Protein AF-A0A838X1H2-F1 (afdb_monomer)

Organism: NCBI:txid2594913

Foldseek 3Di:
DWDEEEDCEAEATAEEACEATETYYDAHEYEHFYFYHHCTYTYTYHDYNWYKYKYTYHQKYWYDHLPDATDIDDAFIKIATPSQQKMWTWHADPVGIDIDIGHPPPPPPPDD

Secondary structure (DSSP, 8-state):
-EEEEESSS--EEEEETT-EEEEEE-TTEEEEEEEESTT-EEEEEE-SSEEEEEEE-TT-EEEE-SSS--EEESSEEEEEETTTTEEEEEEEETTEEEEEEEE-S-------

pLDDT: mean 92.55, std 9.39, range [46.16, 98.56]

Solvent-accessible surface area (backbone atoms only — not comparable to full-atom values): 4877 Å² total; per-residue (Å²): 79,55,39,58,40,58,49,79,39,43,41,37,37,37,44,39,70,69,4,32,8,35,9,37,12,26,57,51,3,38,5,28,3,32,4,38,26,50,68,6,29,5,27,8,28,17,66,45,62,36,50,24,38,9,33,7,26,44,57,4,41,14,40,32,64,43,79,54,77,38,45,53,44,48,41,28,32,40,35,40,28,62,59,61,38,21,17,19,36,17,35,66,50,100,91,44,66,45,72,48,79,42,73,72,58,77,79,74,73,83,79,125

Sequence (112 aa):
NAAATAANAIALGVSVDGGRAVANATNFSGPAAIAVGPASHAEAWGVNPGLAIAVAGPNSTVRVSGTEPTQCSGEWGLAGDFQTLTGCVVYITPNGAVNVPLDSRPLLNSSR

Structure (mmCIF, N/CA/C/O backbone):
data_AF-A0A838X1H2-F1
#
_entry.id   AF-A0A838X1H2-F1
#
loop_
_atom_site.group_PDB
_atom_site.id
_atom_site.type_symbol
_atom_site.label_atom_id
_atom_site.label_alt_id
_atom_site.label_comp_id
_atom_site.label_asym_id
_atom_site.label_entity_id
_atom_site.label_seq_id
_atom_site.pdbx_PDB_ins_code
_atom_site.Cartn_x
_atom_site.Cartn_y
_atom_site.Cartn_z
_atom_site.occupancy
_atom_site.B_iso_or_equiv
_atom_site.auth_seq_id
_atom_site.auth_comp_id
_atom_site.auth_asym_id
_atom_site.auth_atom_id
_atom_site.pdbx_PDB_model_num
ATOM 1 N N . ASN A 1 1 ? -14.190 -3.220 -7.068 1.00 86.56 1 ASN A N 1
ATOM 2 C CA . ASN A 1 1 ? -13.558 -2.786 -8.337 1.00 86.56 1 ASN A CA 1
ATOM 3 C C . A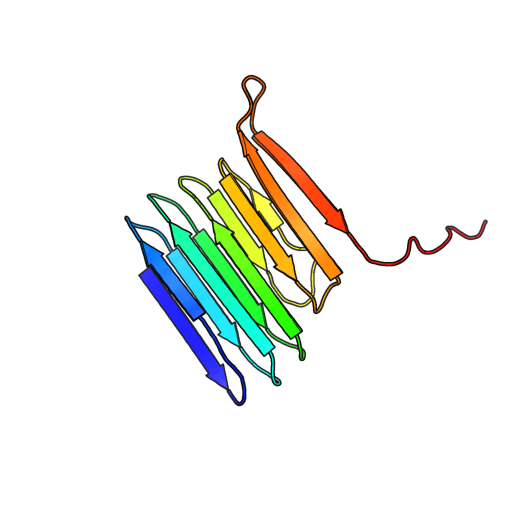SN A 1 1 ? -12.052 -2.971 -8.245 1.00 86.56 1 ASN A C 1
ATOM 5 O O . ASN A 1 1 ? -11.419 -2.226 -7.509 1.00 86.56 1 ASN A O 1
ATOM 9 N N . ALA A 1 2 ? -11.482 -3.952 -8.946 1.00 88.38 2 ALA A N 1
ATOM 10 C CA . ALA A 1 2 ? -10.034 -4.175 -8.993 1.00 88.38 2 ALA A CA 1
ATOM 11 C C . ALA A 1 2 ? -9.513 -4.024 -10.425 1.00 88.38 2 ALA A C 1
ATOM 13 O O . ALA A 1 2 ? -10.158 -4.496 -11.360 1.00 88.38 2 ALA A O 1
ATOM 14 N N . ALA A 1 3 ? -8.355 -3.387 -10.584 1.00 92.19 3 ALA A N 1
ATOM 15 C CA . ALA A 1 3 ? -7.645 -3.278 -11.852 1.00 92.19 3 ALA A CA 1
ATOM 16 C C . ALA A 1 3 ? -6.140 -3.481 -11.640 1.00 92.19 3 ALA A C 1
ATOM 18 O O . ALA A 1 3 ? -5.576 -2.968 -10.674 1.00 92.19 3 ALA A O 1
ATOM 19 N N . ALA A 1 4 ? -5.504 -4.210 -12.557 1.00 84.31 4 ALA A N 1
ATOM 20 C CA . ALA A 1 4 ? -4.064 -4.430 -12.591 1.00 84.31 4 ALA A CA 1
ATOM 21 C C . ALA A 1 4 ? -3.563 -4.287 -14.034 1.00 84.31 4 ALA A C 1
ATOM 23 O O . ALA A 1 4 ? -4.175 -4.823 -14.955 1.00 84.31 4 ALA A O 1
ATOM 24 N N . THR A 1 5 ? -2.475 -3.549 -14.240 1.00 90.19 5 THR A N 1
ATOM 25 C CA . THR A 1 5 ? -1.816 -3.386 -15.547 1.00 90.19 5 THR A CA 1
ATOM 26 C C . THR A 1 5 ? -0.321 -3.606 -15.379 1.00 90.19 5 THR A C 1
ATOM 28 O O . THR A 1 5 ? 0.252 -3.100 -14.419 1.00 90.19 5 THR A O 1
ATOM 31 N N . ALA A 1 6 ? 0.312 -4.355 -16.285 1.00 83.50 6 ALA A N 1
ATOM 32 C CA . ALA A 1 6 ? 1.743 -4.628 -16.220 1.00 83.50 6 ALA A CA 1
ATOM 33 C C . ALA A 1 6 ? 2.386 -4.689 -17.612 1.00 83.50 6 ALA A C 1
ATOM 35 O O . ALA A 1 6 ? 1.833 -5.294 -18.529 1.00 83.50 6 ALA A O 1
ATOM 36 N N . ALA A 1 7 ? 3.582 -4.111 -17.742 1.00 87.50 7 ALA A N 1
ATOM 37 C CA . ALA A 1 7 ? 4.446 -4.242 -18.914 1.00 87.50 7 ALA A CA 1
ATOM 38 C C . ALA A 1 7 ? 5.881 -4.564 -18.466 1.00 87.50 7 ALA A C 1
ATOM 40 O O . ALA A 1 7 ? 6.526 -3.734 -17.826 1.00 87.50 7 ALA A O 1
ATOM 41 N N . ASN A 1 8 ? 6.373 -5.771 -18.784 1.00 85.38 8 ASN A N 1
ATOM 42 C CA . ASN A 1 8 ? 7.652 -6.304 -18.277 1.00 85.38 8 ASN A CA 1
ATOM 43 C C . ASN A 1 8 ? 7.768 -6.211 -16.739 1.00 85.38 8 ASN A C 1
ATOM 45 O O . ASN A 1 8 ? 8.792 -5.793 -16.200 1.00 85.38 8 ASN A O 1
ATOM 49 N N . ALA A 1 9 ? 6.676 -6.531 -16.040 1.00 91.25 9 ALA A N 1
ATOM 50 C CA . ALA A 1 9 ? 6.484 -6.298 -14.610 1.00 91.25 9 ALA A CA 1
ATOM 51 C C . ALA A 1 9 ? 5.374 -7.221 -14.055 1.00 91.25 9 ALA A C 1
ATOM 53 O O . ALA A 1 9 ? 4.751 -7.959 -14.822 1.00 91.25 9 ALA A O 1
ATOM 54 N N . ILE A 1 10 ? 5.103 -7.172 -12.746 1.00 90.38 10 ILE A N 1
ATOM 55 C CA . ILE A 1 10 ? 3.993 -7.905 -12.104 1.00 90.38 10 ILE A CA 1
ATOM 56 C C . ILE A 1 10 ? 3.088 -6.900 -11.392 1.00 90.38 10 ILE A C 1
ATOM 58 O O . ILE A 1 10 ? 3.578 -6.055 -10.660 1.00 90.38 10 ILE A O 1
ATOM 62 N N . ALA A 1 11 ? 1.769 -7.004 -11.563 1.00 95.00 11 ALA A N 1
ATOM 63 C CA . ALA A 1 11 ? 0.803 -6.165 -10.855 1.00 95.00 11 ALA A CA 1
ATOM 64 C C . ALA A 1 11 ? -0.274 -7.021 -10.183 1.00 95.00 11 ALA A C 1
ATOM 66 O O . ALA A 1 11 ? -0.783 -7.962 -10.795 1.00 95.00 11 ALA A O 1
ATOM 67 N N . LEU A 1 12 ? -0.659 -6.663 -8.956 1.00 96.62 12 LEU A N 1
ATOM 68 C CA . LEU A 1 12 ? -1.759 -7.298 -8.227 1.00 96.62 12 LEU A CA 1
ATOM 69 C C . LEU A 1 12 ? -2.801 -6.260 -7.803 1.00 96.62 12 LEU A C 1
ATOM 71 O O . LEU A 1 12 ? -2.497 -5.347 -7.045 1.00 96.62 12 LEU A O 1
ATOM 75 N N . GLY A 1 13 ? -4.044 -6.434 -8.248 1.00 96.88 13 GLY A N 1
ATOM 76 C CA . GLY A 1 13 ? -5.192 -5.652 -7.792 1.00 96.88 13 GLY A CA 1
ATOM 77 C C . GLY A 1 13 ? -6.232 -6.563 -7.149 1.00 96.88 13 GLY A C 1
ATOM 78 O O . GLY A 1 13 ? -6.760 -7.448 -7.818 1.00 96.88 13 GLY A O 1
ATOM 79 N N . VAL A 1 14 ? -6.550 -6.340 -5.875 1.00 97.44 14 VAL A N 1
ATOM 80 C CA . VAL A 1 14 ? -7.549 -7.115 -5.125 1.00 97.44 14 VAL A CA 1
ATOM 81 C C . VAL A 1 14 ? -8.566 -6.174 -4.505 1.00 97.44 14 VAL A C 1
ATOM 83 O O . VAL A 1 14 ? -8.217 -5.232 -3.803 1.00 97.44 14 VAL A O 1
ATOM 86 N N . SER A 1 15 ? -9.843 -6.443 -4.746 1.00 96.62 15 SER A N 1
ATOM 87 C CA . SER A 1 15 ? -10.946 -5.679 -4.179 1.00 96.62 15 SER A CA 1
ATOM 88 C C . SER A 1 15 ? -11.978 -6.629 -3.600 1.00 96.62 15 SER A C 1
ATOM 90 O O . SER A 1 15 ? -12.422 -7.545 -4.289 1.00 96.62 15 SER A O 1
ATOM 92 N N . VAL A 1 16 ? -12.366 -6.374 -2.354 1.00 95.69 16 VAL A N 1
ATOM 93 C CA . VAL A 1 16 ? -13.363 -7.151 -1.612 1.00 95.69 16 VAL A CA 1
ATOM 94 C C . VAL A 1 16 ? -14.359 -6.187 -0.962 1.00 95.69 16 VAL A C 1
ATOM 96 O O . VAL A 1 16 ? -13.993 -5.063 -0.613 1.00 95.69 16 VAL A O 1
ATOM 99 N N . ASP A 1 17 ? -15.624 -6.597 -0.852 1.00 94.88 17 ASP A N 1
ATOM 100 C CA . ASP A 1 17 ? -16.686 -5.888 -0.117 1.00 94.88 17 ASP A CA 1
ATOM 101 C C . ASP A 1 17 ? -16.857 -4.400 -0.473 1.00 94.88 17 ASP A C 1
ATOM 103 O O . ASP A 1 17 ? -17.010 -3.538 0.389 1.00 94.88 17 ASP A O 1
ATOM 107 N N . GLY A 1 18 ? -16.839 -4.078 -1.770 1.00 91.38 18 GLY A N 1
ATOM 108 C CA . GLY A 1 18 ? -17.095 -2.716 -2.259 1.00 91.38 18 GLY A CA 1
ATOM 109 C C . GLY A 1 18 ? -15.864 -1.810 -2.358 1.00 91.38 18 GLY A C 1
ATOM 110 O O . GLY A 1 18 ? -16.007 -0.643 -2.721 1.00 91.38 18 GLY A O 1
ATOM 111 N N . GLY A 1 19 ? -14.661 -2.336 -2.113 1.00 96.38 19 GLY A N 1
ATOM 112 C CA . GLY A 1 19 ? -13.420 -1.575 -2.258 1.00 96.38 19 GLY A CA 1
ATOM 113 C C . GLY A 1 19 ? -13.045 -1.193 -3.696 1.00 96.38 19 GLY A C 1
ATOM 114 O O . GLY A 1 19 ? -13.588 -1.707 -4.686 1.00 96.38 19 GLY A O 1
ATOM 115 N N . ARG A 1 20 ? -12.052 -0.309 -3.829 1.00 98.44 20 ARG A N 1
ATOM 116 C CA . ARG A 1 20 ? -11.432 0.077 -5.103 1.00 98.44 20 ARG A CA 1
ATOM 117 C C . ARG A 1 20 ? -9.917 -0.106 -5.067 1.00 98.44 20 ARG A C 1
ATOM 119 O O . ARG A 1 20 ? -9.218 0.685 -4.442 1.00 98.44 20 ARG A O 1
ATOM 126 N N . ALA A 1 21 ? -9.411 -1.086 -5.807 1.00 98.25 21 ALA A N 1
ATOM 127 C CA . ALA A 1 21 ? -7.982 -1.350 -5.945 1.00 98.25 21 ALA A CA 1
ATOM 128 C C . ALA A 1 21 ? -7.484 -1.063 -7.364 1.00 98.25 21 ALA A C 1
ATOM 130 O O . ALA A 1 21 ? -8.091 -1.511 -8.339 1.00 98.25 21 ALA A O 1
ATOM 131 N N . VAL A 1 22 ? -6.372 -0.338 -7.474 1.00 98.19 22 VAL A N 1
ATOM 132 C CA . VAL A 1 22 ? -5.706 -0.027 -8.746 1.00 98.19 22 VAL A CA 1
ATOM 133 C C . VAL A 1 22 ? -4.212 -0.303 -8.614 1.00 98.19 22 VAL A C 1
ATOM 135 O O . VAL A 1 22 ? -3.551 0.315 -7.786 1.00 98.19 22 VAL A O 1
ATOM 138 N N . ALA A 1 23 ? -3.680 -1.204 -9.436 1.00 97.25 23 ALA A N 1
ATOM 139 C CA . ALA A 1 23 ? -2.249 -1.473 -9.531 1.00 97.25 23 ALA A CA 1
ATOM 140 C C . ALA A 1 23 ? -1.741 -1.245 -10.961 1.00 97.25 23 ALA A C 1
ATOM 142 O O . ALA A 1 23 ? -2.351 -1.721 -11.922 1.00 97.25 23 ALA A O 1
ATOM 143 N N . ASN A 1 24 ? -0.620 -0.542 -11.118 1.00 95.88 24 ASN A N 1
ATOM 144 C CA . ASN A 1 24 ? 0.000 -0.307 -12.424 1.00 95.88 24 ASN A CA 1
ATOM 145 C C . ASN A 1 24 ? 1.521 -0.463 -12.348 1.00 95.88 24 ASN A C 1
ATOM 147 O O . ASN A 1 24 ? 2.175 0.242 -11.583 1.00 95.88 24 ASN A O 1
ATOM 151 N N . ALA A 1 25 ? 2.065 -1.388 -13.135 1.00 92.31 25 ALA A N 1
ATOM 152 C CA . ALA A 1 25 ? 3.452 -1.813 -13.084 1.00 92.31 25 ALA A CA 1
ATOM 153 C C . ALA A 1 25 ? 4.185 -1.578 -14.410 1.00 92.31 25 ALA A C 1
ATOM 155 O O . ALA A 1 25 ? 3.772 -2.041 -15.477 1.00 92.31 25 ALA A O 1
ATOM 156 N N . THR A 1 26 ? 5.340 -0.929 -14.317 1.00 89.25 26 THR A N 1
ATOM 157 C CA . THR A 1 26 ? 6.307 -0.736 -15.407 1.00 89.25 26 THR A CA 1
ATOM 158 C C . THR A 1 26 ? 7.725 -1.042 -14.918 1.00 89.25 26 THR A C 1
ATOM 160 O O . THR A 1 26 ? 7.944 -1.155 -13.713 1.00 89.25 26 THR A O 1
ATOM 163 N N . ASN A 1 27 ? 8.699 -1.199 -15.820 1.00 87.88 27 ASN A N 1
ATOM 164 C CA . ASN A 1 27 ? 10.132 -1.250 -15.479 1.00 87.88 27 ASN A CA 1
ATOM 165 C C . ASN A 1 27 ? 10.513 -2.265 -14.375 1.00 87.88 27 ASN A C 1
ATOM 167 O O . ASN A 1 27 ? 11.201 -1.907 -13.422 1.00 87.88 27 ASN A O 1
ATOM 171 N N . PHE A 1 28 ? 10.079 -3.528 -14.485 1.00 86.88 28 PHE A N 1
ATOM 172 C CA . PHE A 1 28 ? 10.376 -4.589 -13.501 1.00 86.88 28 PHE A CA 1
ATOM 173 C C . PHE A 1 28 ? 9.880 -4.310 -12.072 1.00 86.88 28 PHE A C 1
ATOM 175 O O . PHE A 1 28 ? 10.418 -4.843 -11.100 1.00 86.88 28 PHE A O 1
ATOM 182 N N . SER A 1 29 ? 8.852 -3.478 -11.929 1.00 90.56 29 SER A N 1
ATOM 183 C CA . SER A 1 29 ? 8.203 -3.235 -10.642 1.00 90.56 29 SER A CA 1
ATOM 184 C C . SER A 1 29 ? 7.185 -4.322 -10.275 1.00 90.56 29 SER A C 1
ATOM 186 O O . SER A 1 29 ? 6.684 -5.065 -11.124 1.00 90.56 29 SER A O 1
ATOM 188 N N . GLY A 1 30 ? 6.883 -4.403 -8.981 1.00 95.25 30 GLY A N 1
ATOM 189 C CA . GLY A 1 30 ? 5.892 -5.306 -8.406 1.00 95.25 30 GLY A CA 1
ATOM 190 C C . GLY A 1 30 ? 4.889 -4.594 -7.495 1.00 95.25 30 GLY A C 1
ATOM 191 O O . GLY A 1 30 ? 4.969 -4.801 -6.289 1.00 95.25 30 GLY A O 1
ATOM 192 N N . PRO A 1 31 ? 3.984 -3.729 -7.986 1.00 96.69 31 PRO A N 1
ATOM 193 C CA . PRO A 1 31 ? 2.951 -3.110 -7.162 1.00 96.69 31 PRO A CA 1
ATOM 194 C C . PRO A 1 31 ? 1.786 -4.055 -6.831 1.00 96.69 31 PRO A C 1
ATOM 196 O O . PRO A 1 31 ? 1.256 -4.765 -7.692 1.00 96.69 31 PRO A O 1
ATOM 199 N N . ALA A 1 32 ? 1.317 -3.976 -5.588 1.00 97.94 32 ALA A N 1
ATOM 200 C CA . ALA A 1 32 ? 0.114 -4.634 -5.100 1.00 97.94 32 ALA A CA 1
ATOM 201 C C . ALA A 1 32 ? -0.838 -3.625 -4.442 1.00 97.94 32 ALA A C 1
ATOM 203 O O . ALA A 1 32 ? -0.466 -2.942 -3.490 1.00 97.94 32 ALA A O 1
ATOM 204 N N . ALA A 1 33 ? -2.080 -3.563 -4.919 1.00 98.38 33 ALA A N 1
ATOM 205 C CA . ALA A 1 33 ? -3.158 -2.771 -4.338 1.00 98.38 33 ALA A CA 1
ATOM 206 C C . ALA A 1 33 ? -4.271 -3.690 -3.826 1.00 98.38 33 ALA A C 1
ATOM 208 O O . ALA A 1 33 ? -4.834 -4.481 -4.586 1.00 98.38 33 ALA A O 1
ATOM 209 N N . ILE A 1 34 ? -4.605 -3.574 -2.543 1.00 98.50 34 ILE A N 1
ATOM 210 C CA . ILE A 1 34 ? -5.604 -4.397 -1.861 1.00 98.50 34 ILE A CA 1
ATOM 211 C C . ILE A 1 34 ? -6.592 -3.474 -1.144 1.00 98.50 34 ILE A C 1
ATOM 213 O O . ILE A 1 34 ? -6.221 -2.757 -0.222 1.00 98.50 34 ILE A O 1
ATOM 217 N N . ALA A 1 35 ? -7.855 -3.481 -1.561 1.00 98.44 35 ALA A N 1
ATOM 218 C CA . ALA A 1 35 ? -8.912 -2.662 -0.972 1.00 98.44 35 ALA A CA 1
ATOM 219 C C . ALA A 1 35 ? -10.017 -3.559 -0.402 1.00 98.44 35 ALA A C 1
ATOM 221 O O . ALA A 1 35 ? -10.675 -4.285 -1.155 1.00 98.44 35 ALA A O 1
ATOM 222 N N . VAL A 1 36 ? -10.206 -3.520 0.917 1.00 97.75 36 VAL A N 1
ATOM 223 C CA . VAL A 1 36 ? -11.159 -4.365 1.643 1.00 97.75 36 VAL A CA 1
ATOM 224 C C . VAL A 1 36 ? -12.204 -3.494 2.329 1.00 97.75 36 VAL A C 1
ATOM 226 O O . VAL A 1 36 ? -11.880 -2.684 3.194 1.00 97.75 36 VAL A O 1
ATOM 229 N N . GLY A 1 37 ? -13.469 -3.693 1.966 1.00 96.12 37 GLY A N 1
ATOM 230 C CA . GLY A 1 37 ? -14.608 -3.047 2.608 1.00 96.12 37 GLY A CA 1
ATOM 231 C C . GLY A 1 37 ? -15.091 -1.766 1.919 1.00 96.12 37 GLY A C 1
ATOM 232 O O . GLY A 1 37 ? -14.486 -1.288 0.949 1.00 96.12 37 GLY A O 1
ATOM 233 N N . PRO A 1 38 ? -16.207 -1.202 2.407 1.00 96.44 38 PRO A N 1
ATOM 234 C CA . PRO A 1 38 ? -16.875 -0.074 1.776 1.00 96.44 38 PRO A CA 1
ATOM 235 C C . PRO A 1 38 ? -16.014 1.188 1.839 1.00 96.44 38 PRO A C 1
ATOM 237 O O . PRO A 1 38 ? -15.313 1.433 2.819 1.00 96.44 38 PRO A O 1
ATOM 240 N N . ALA A 1 39 ? -16.070 1.986 0.770 1.00 96.12 39 ALA A N 1
ATOM 241 C CA . ALA A 1 39 ? -15.291 3.219 0.616 1.00 96.12 39 ALA A CA 1
ATOM 242 C C . ALA A 1 39 ? -13.762 3.050 0.778 1.00 96.12 39 ALA A C 1
ATOM 244 O O . ALA A 1 39 ? -13.048 4.044 0.885 1.00 96.12 39 ALA A O 1
ATOM 245 N N . SER A 1 40 ? -13.249 1.814 0.752 1.00 98.00 40 SER A N 1
ATOM 246 C CA . SER A 1 40 ? -11.812 1.547 0.748 1.00 98.00 40 SER A CA 1
ATOM 247 C C . SER A 1 40 ? -11.219 1.831 -0.630 1.00 98.00 40 SER A C 1
ATOM 249 O O . SER A 1 40 ? -11.781 1.450 -1.664 1.00 98.00 40 SER A O 1
ATOM 251 N N . HIS A 1 41 ? -10.062 2.489 -0.666 1.00 98.50 41 HIS A N 1
ATOM 252 C CA . HIS A 1 41 ? -9.344 2.768 -1.900 1.00 98.50 41 HIS A CA 1
ATOM 253 C C . HIS A 1 41 ? -7.841 2.523 -1.746 1.00 98.50 41 HIS A C 1
ATOM 255 O O . HI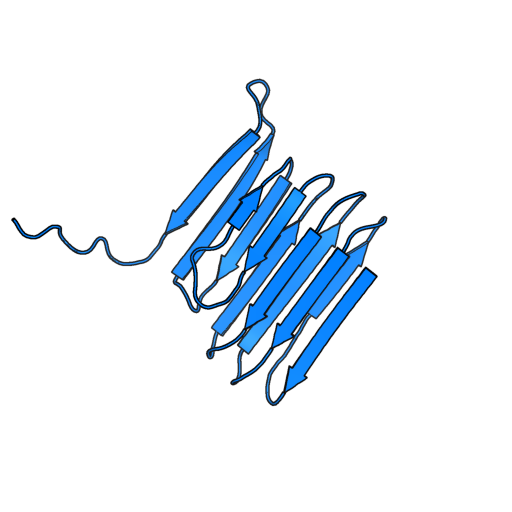S A 1 41 ? -7.153 3.246 -1.034 1.00 98.50 41 HIS A O 1
ATOM 261 N N . ALA A 1 42 ? -7.324 1.523 -2.457 1.00 98.44 42 ALA A N 1
ATOM 262 C CA . ALA A 1 42 ? -5.896 1.248 -2.554 1.00 98.44 42 ALA A CA 1
ATOM 263 C C . ALA A 1 42 ? -5.390 1.530 -3.969 1.00 98.44 42 ALA A C 1
ATOM 265 O O . ALA A 1 42 ? -6.014 1.139 -4.962 1.00 98.44 42 ALA A O 1
ATOM 266 N N . GLU A 1 43 ? -4.244 2.186 -4.062 1.00 98.19 43 GLU A N 1
ATOM 267 C CA . GLU A 1 43 ? -3.597 2.517 -5.322 1.00 98.19 43 GLU A CA 1
ATOM 268 C C . GLU A 1 43 ? -2.087 2.298 -5.209 1.00 98.19 43 GLU A C 1
ATOM 270 O O . GLU A 1 43 ? -1.450 2.836 -4.304 1.00 98.19 43 GLU A O 1
ATOM 275 N N . ALA A 1 44 ? -1.519 1.500 -6.115 1.00 97.56 44 ALA A N 1
ATOM 276 C CA . ALA A 1 44 ? -0.098 1.177 -6.127 1.00 97.56 44 ALA A CA 1
ATOM 277 C C . ALA A 1 44 ? 0.490 1.282 -7.538 1.00 97.56 44 ALA A C 1
ATOM 279 O O . ALA A 1 44 ? 0.084 0.566 -8.456 1.00 97.56 44 ALA A O 1
ATOM 280 N N . TRP A 1 45 ? 1.482 2.152 -7.691 1.00 95.75 45 TRP A N 1
ATOM 281 C CA . TRP A 1 45 ? 2.210 2.373 -8.932 1.00 95.75 45 TRP A CA 1
ATOM 282 C C . TRP A 1 45 ? 3.667 1.954 -8.774 1.00 95.75 45 TRP A C 1
ATOM 284 O O . TRP A 1 45 ? 4.338 2.280 -7.793 1.00 95.75 45 TRP A O 1
ATOM 294 N N . GLY A 1 46 ? 4.146 1.211 -9.762 1.00 90.62 46 GLY A N 1
ATOM 295 C CA . GLY A 1 46 ? 5.530 0.798 -9.887 1.00 90.62 46 GLY A CA 1
ATOM 296 C C . GLY A 1 46 ? 6.148 1.416 -11.134 1.00 90.62 46 GLY A C 1
ATOM 297 O O . GLY A 1 46 ? 5.745 1.094 -12.256 1.00 90.62 46 GLY A O 1
ATOM 298 N N . VAL A 1 47 ? 7.115 2.312 -10.939 1.00 89.81 47 VAL A N 1
ATOM 299 C CA . VAL A 1 47 ? 7.803 3.039 -12.022 1.00 89.81 47 VAL A CA 1
ATOM 300 C C . VAL A 1 47 ? 9.290 2.699 -12.119 1.00 89.81 47 VAL A C 1
ATOM 302 O O . VAL A 1 47 ? 9.894 2.899 -13.169 1.00 89.81 47 VAL A O 1
ATOM 305 N N . ASN A 1 48 ? 9.862 2.136 -11.055 1.00 87.62 48 ASN A N 1
ATOM 306 C CA . ASN A 1 48 ? 11.231 1.646 -10.958 1.00 87.62 48 ASN A CA 1
ATOM 307 C C . ASN A 1 48 ? 11.239 0.193 -10.450 1.00 87.62 48 ASN A C 1
ATOM 309 O O . ASN A 1 48 ? 10.272 -0.235 -9.812 1.00 87.62 48 ASN A O 1
ATOM 313 N N . PRO A 1 49 ? 12.333 -0.561 -10.663 1.00 86.69 49 PRO A N 1
ATOM 314 C CA . PRO A 1 49 ? 12.479 -1.889 -10.080 1.00 86.69 49 PRO A CA 1
ATOM 315 C C . PRO A 1 49 ? 12.300 -1.847 -8.559 1.00 86.69 49 PRO A C 1
ATOM 317 O O . PRO A 1 49 ? 12.965 -1.077 -7.867 1.00 86.69 49 PRO A O 1
ATOM 320 N N . GLY A 1 50 ? 11.398 -2.675 -8.037 1.00 88.19 50 GLY A N 1
ATOM 321 C CA . GLY A 1 50 ? 11.072 -2.687 -6.614 1.00 88.19 50 GLY A CA 1
ATOM 322 C C . GLY A 1 50 ? 9.659 -3.178 -6.322 1.00 88.19 50 GLY A C 1
ATOM 323 O O . GLY A 1 50 ? 8.841 -3.368 -7.223 1.00 88.19 50 GLY A O 1
ATOM 324 N N . LEU A 1 51 ? 9.386 -3.393 -5.037 1.00 93.56 51 LEU A N 1
ATOM 325 C CA . LEU A 1 51 ? 8.082 -3.789 -4.512 1.00 93.56 51 LEU A CA 1
ATOM 326 C C . LEU A 1 51 ? 7.347 -2.556 -3.975 1.00 93.56 51 LEU A C 1
ATOM 328 O O . LEU A 1 51 ? 7.923 -1.760 -3.234 1.00 93.56 51 LEU A O 1
ATOM 332 N N . ALA A 1 52 ? 6.068 -2.439 -4.314 1.00 96.12 52 ALA A N 1
ATOM 333 C CA . ALA A 1 52 ? 5.160 -1.453 -3.743 1.00 96.12 52 ALA A CA 1
ATOM 334 C C . ALA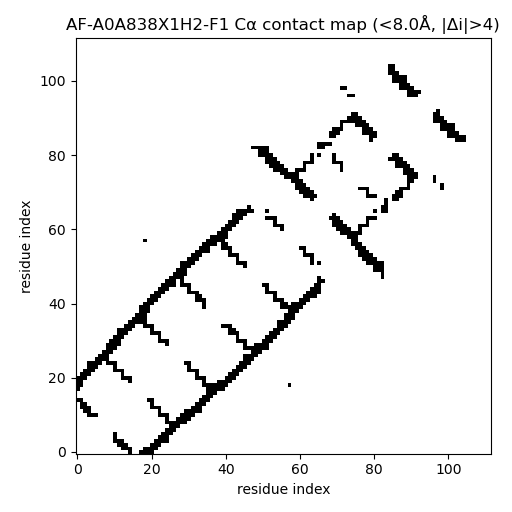 A 1 52 ? 3.909 -2.167 -3.228 1.00 96.12 52 ALA A C 1
ATOM 336 O O . ALA A 1 52 ? 3.374 -3.048 -3.899 1.00 96.12 52 ALA A O 1
ATOM 337 N N . ILE A 1 53 ? 3.422 -1.794 -2.050 1.00 97.69 53 ILE A N 1
ATOM 338 C CA . ILE A 1 53 ? 2.200 -2.354 -1.476 1.00 97.69 53 ILE A CA 1
ATOM 339 C C . ILE A 1 53 ? 1.319 -1.245 -0.911 1.00 97.69 53 ILE A C 1
ATOM 341 O O . ILE A 1 53 ? 1.793 -0.372 -0.191 1.00 97.69 53 ILE A O 1
ATOM 345 N N . ALA A 1 54 ? 0.031 -1.303 -1.235 1.00 98.25 54 ALA A N 1
ATOM 346 C CA . ALA A 1 54 ? -1.017 -0.454 -0.696 1.00 98.25 54 ALA A CA 1
ATOM 347 C C . ALA A 1 54 ? -2.173 -1.339 -0.221 1.00 98.25 54 ALA A C 1
ATOM 349 O O . ALA A 1 54 ? -2.774 -2.056 -1.023 1.00 98.25 54 ALA A O 1
ATOM 350 N N . VAL A 1 55 ? -2.503 -1.280 1.068 1.00 98.50 55 VAL A N 1
ATOM 351 C CA . VAL A 1 55 ? -3.653 -1.984 1.644 1.00 98.50 55 VAL A CA 1
ATOM 352 C C . VAL A 1 55 ? -4.554 -0.982 2.348 1.00 98.50 55 VAL A C 1
ATOM 354 O O . VAL A 1 55 ? -4.117 -0.319 3.283 1.00 98.50 55 VAL A O 1
ATOM 357 N N . ALA A 1 56 ? -5.808 -0.885 1.915 1.00 98.56 56 ALA A N 1
ATOM 358 C CA . ALA A 1 56 ? -6.808 0.010 2.487 1.00 98.56 56 ALA A CA 1
ATOM 359 C C . ALA A 1 56 ? -7.994 -0.784 3.043 1.00 98.56 56 ALA A C 1
ATOM 361 O O . ALA A 1 56 ? -8.543 -1.650 2.359 1.00 98.56 56 ALA A O 1
ATOM 362 N N . GLY A 1 57 ? -8.389 -0.465 4.273 1.00 97.69 57 GLY A N 1
ATOM 363 C CA . GLY A 1 57 ? -9.612 -0.957 4.902 1.00 97.69 57 GLY A CA 1
ATOM 364 C C . GLY A 1 57 ? -10.800 -0.029 4.669 1.00 97.69 57 GLY A C 1
ATOM 365 O O . GLY A 1 57 ? -10.690 0.939 3.905 1.00 97.69 57 GLY A O 1
ATOM 366 N N . PRO A 1 58 ? -11.935 -0.300 5.335 1.00 96.88 58 PRO A N 1
ATOM 367 C CA . PRO A 1 58 ? -13.126 0.535 5.244 1.00 96.88 58 PRO A CA 1
ATOM 368 C C . PRO A 1 58 ? -12.814 2.011 5.509 1.00 96.88 58 PRO A C 1
ATOM 370 O O . PRO A 1 58 ? -12.009 2.332 6.381 1.00 96.88 58 PRO A O 1
ATOM 373 N N . ASN A 1 59 ? -13.437 2.906 4.736 1.00 96.81 59 ASN A N 1
ATOM 374 C CA . ASN A 1 59 ? -13.272 4.364 4.854 1.00 96.81 59 ASN A CA 1
ATOM 375 C C . ASN A 1 59 ? -11.814 4.867 4.769 1.00 96.81 59 ASN A C 1
ATOM 377 O O . ASN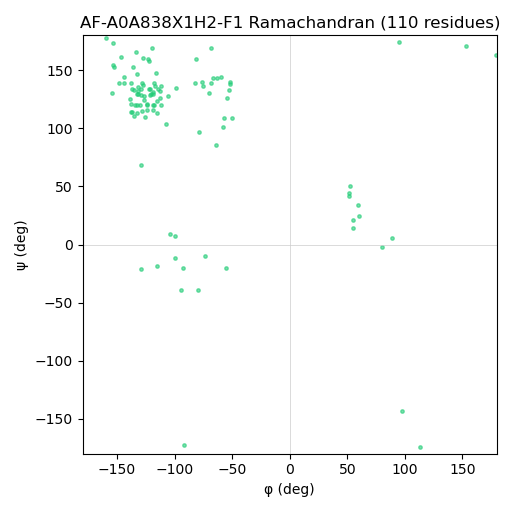 A 1 59 ? -11.512 5.977 5.211 1.00 96.81 59 ASN A O 1
ATOM 381 N N . SER A 1 60 ? -10.905 4.075 4.194 1.00 98.00 60 SER A N 1
ATOM 382 C CA . SER A 1 60 ? -9.490 4.416 4.081 1.00 98.00 60 SER A CA 1
ATOM 383 C C . SER A 1 60 ? -9.019 4.566 2.649 1.00 98.00 60 SER A C 1
ATOM 385 O O . SER A 1 60 ? -9.471 3.876 1.738 1.00 98.00 60 SER A O 1
ATOM 387 N N . THR A 1 61 ? -8.053 5.463 2.463 1.00 98.19 61 THR A N 1
ATOM 388 C CA . THR A 1 61 ? -7.332 5.628 1.202 1.00 98.19 61 THR A CA 1
ATOM 389 C C . THR A 1 61 ? -5.843 5.426 1.431 1.00 98.19 61 THR A C 1
ATOM 391 O O . THR A 1 61 ? -5.254 6.053 2.310 1.00 98.19 61 THR A O 1
ATOM 394 N N . VAL A 1 62 ? -5.235 4.559 0.624 1.00 98.31 62 VAL A N 1
ATOM 395 C CA . VAL A 1 62 ? -3.797 4.297 0.638 1.00 98.31 62 VAL A CA 1
ATOM 396 C C . VAL A 1 62 ? -3.241 4.413 -0.772 1.00 98.31 62 VAL A C 1
ATOM 398 O O . VAL A 1 62 ? -3.766 3.798 -1.703 1.00 98.31 62 VAL A O 1
ATOM 401 N N . ARG A 1 63 ? -2.181 5.211 -0.932 1.00 98.00 63 ARG A N 1
ATOM 402 C CA . ARG A 1 63 ? -1.570 5.517 -2.229 1.00 98.00 63 ARG A CA 1
ATOM 403 C C . ARG A 1 63 ? -0.058 5.355 -2.200 1.00 98.00 63 ARG A C 1
ATOM 405 O O . ARG A 1 63 ? 0.620 5.914 -1.339 1.00 98.00 63 ARG A O 1
ATOM 412 N N . VAL A 1 64 ? 0.448 4.651 -3.206 1.00 97.31 64 VAL A N 1
ATOM 413 C CA . VAL A 1 64 ? 1.867 4.532 -3.540 1.00 97.31 64 VAL A CA 1
ATOM 414 C C . VAL A 1 64 ? 2.054 4.966 -4.991 1.00 97.31 64 VAL A C 1
ATOM 416 O O . VAL A 1 64 ? 1.518 4.322 -5.890 1.00 97.31 64 VAL A O 1
ATOM 419 N N . SER A 1 65 ? 2.791 6.054 -5.226 1.00 94.38 65 SER A N 1
ATOM 420 C CA . SER A 1 65 ? 3.078 6.572 -6.576 1.00 94.38 65 SER A CA 1
ATOM 421 C C . SER A 1 65 ? 4.393 6.046 -7.166 1.00 94.38 65 SER A C 1
ATOM 423 O O . SER A 1 65 ? 4.578 6.100 -8.379 1.00 94.38 65 SER A O 1
ATOM 425 N N . GLY A 1 66 ? 5.310 5.556 -6.322 1.00 91.69 66 GLY A N 1
ATOM 426 C CA . GLY A 1 66 ? 6.665 5.155 -6.716 1.00 91.69 66 GLY A CA 1
ATOM 427 C C . GLY A 1 66 ? 7.656 6.320 -6.864 1.00 91.69 66 GLY A C 1
ATOM 428 O O . GLY A 1 66 ? 8.831 6.089 -7.142 1.00 91.69 66 GLY A O 1
ATOM 429 N N . THR A 1 67 ? 7.205 7.567 -6.679 1.00 92.81 67 THR A N 1
ATOM 430 C CA . THR A 1 67 ? 8.031 8.790 -6.794 1.00 92.81 67 THR A CA 1
ATOM 431 C C . THR A 1 67 ? 7.918 9.726 -5.596 1.00 92.81 67 THR A C 1
ATOM 433 O O . THR A 1 67 ? 8.799 10.554 -5.379 1.00 92.81 67 THR A O 1
ATOM 436 N N . GLU A 1 68 ? 6.842 9.618 -4.821 1.00 93.19 68 GLU A N 1
ATOM 437 C CA . GLU A 1 68 ? 6.557 10.460 -3.660 1.00 93.19 68 GLU A CA 1
ATOM 438 C C . GLU A 1 68 ? 6.377 9.596 -2.408 1.00 93.19 68 GLU A C 1
ATOM 440 O O . GLU A 1 68 ? 6.063 8.407 -2.535 1.00 93.19 68 GLU A O 1
ATOM 445 N N . PRO A 1 69 ? 6.530 10.175 -1.200 1.00 93.81 69 PRO A N 1
ATOM 446 C CA . PRO A 1 69 ? 6.229 9.467 0.033 1.00 93.81 69 PRO A CA 1
ATOM 447 C C . PRO A 1 69 ? 4.827 8.852 0.019 1.00 93.81 69 PRO A C 1
ATOM 449 O O . PRO A 1 69 ? 3.861 9.489 -0.411 1.00 93.81 69 PRO A O 1
ATOM 452 N N . THR A 1 70 ? 4.713 7.623 0.516 1.00 96.56 70 THR A N 1
ATOM 453 C CA . THR A 1 70 ? 3.429 6.916 0.589 1.00 96.56 70 THR A CA 1
ATOM 454 C C . THR A 1 70 ? 2.409 7.678 1.432 1.00 96.56 70 THR A C 1
ATOM 456 O O . THR A 1 70 ? 2.755 8.260 2.463 1.00 96.56 70 THR A O 1
ATOM 459 N N . GLN A 1 71 ? 1.139 7.621 1.036 1.00 96.88 71 GLN A N 1
ATOM 460 C CA . GLN A 1 71 ? 0.061 8.354 1.697 1.00 96.88 71 GLN A CA 1
ATOM 461 C C . GLN A 1 71 ? -0.984 7.386 2.247 1.00 96.88 71 GLN A C 1
ATOM 463 O O . GLN A 1 71 ? -1.490 6.536 1.516 1.00 96.88 71 GLN A O 1
ATOM 468 N N . CYS A 1 72 ? -1.332 7.551 3.523 1.00 97.62 72 CYS A N 1
ATOM 469 C CA . CYS A 1 72 ? -2.367 6.785 4.209 1.00 97.62 72 CYS A CA 1
ATOM 470 C C . CYS A 1 72 ? -3.334 7.750 4.899 1.00 97.62 72 CYS A C 1
ATOM 472 O O . CYS A 1 72 ? -2.907 8.677 5.588 1.00 97.62 72 CYS A O 1
ATOM 474 N N . SER A 1 73 ? -4.634 7.525 4.744 1.00 97.06 73 SER A N 1
ATOM 475 C CA . SER A 1 73 ? -5.680 8.276 5.440 1.00 97.06 73 SER A CA 1
ATOM 476 C C . SER A 1 73 ? -6.894 7.396 5.752 1.00 97.06 73 SER A C 1
ATOM 478 O O . SER A 1 73 ? -7.082 6.328 5.161 1.00 97.06 73 SER A O 1
ATOM 480 N N . GLY A 1 74 ? -7.720 7.843 6.700 1.00 95.62 74 GLY A N 1
ATOM 481 C CA . GLY A 1 74 ? -8.938 7.152 7.127 1.00 95.62 74 GLY A CA 1
ATOM 482 C C . GLY A 1 74 ? -8.754 6.307 8.386 1.00 95.62 74 GLY A C 1
ATOM 483 O O . GLY A 1 74 ? -8.052 6.714 9.309 1.00 95.62 74 GLY A O 1
ATOM 484 N N . GLU A 1 75 ? -9.426 5.159 8.431 1.00 95.75 75 GLU A N 1
ATOM 485 C CA . GLU A 1 75 ? -9.551 4.328 9.628 1.00 95.75 75 GLU A CA 1
ATOM 486 C C . GLU A 1 75 ? -8.514 3.212 9.749 1.00 95.75 75 GLU A C 1
ATOM 488 O O . GLU A 1 75 ? -8.053 2.942 10.854 1.00 95.75 75 GLU A O 1
ATOM 493 N N . TRP A 1 76 ? -8.159 2.542 8.652 1.00 96.50 76 TRP A N 1
ATOM 494 C CA . TRP A 1 76 ? -7.171 1.469 8.657 1.00 96.50 76 TRP A CA 1
ATOM 495 C C . TRP A 1 76 ? -6.499 1.310 7.295 1.00 96.50 76 TRP A C 1
ATOM 497 O O . TRP A 1 76 ? -7.154 1.170 6.261 1.00 96.50 76 TRP A O 1
ATOM 507 N N . GLY A 1 77 ? -5.174 1.253 7.291 1.00 97.69 77 GLY A N 1
ATOM 508 C CA . GLY A 1 77 ? -4.420 0.948 6.088 1.00 97.69 77 GLY A CA 1
ATOM 509 C C . GLY A 1 77 ? -2.920 0.952 6.317 1.00 97.69 77 GLY A C 1
ATOM 510 O O . GLY A 1 77 ? -2.425 1.480 7.312 1.00 97.69 77 GLY A O 1
ATOM 511 N N . 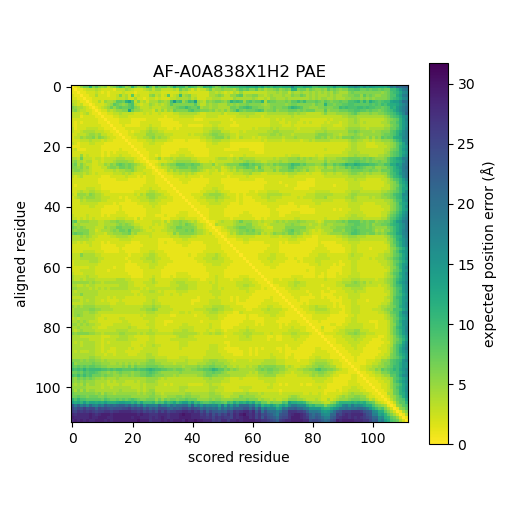LEU A 1 78 ? -2.198 0.356 5.377 1.00 98.19 78 LEU A N 1
ATOM 512 C CA . LEU A 1 78 ? -0.742 0.332 5.376 1.00 98.19 78 LEU A CA 1
ATOM 513 C C . LEU A 1 78 ? -0.204 0.434 3.954 1.00 98.19 78 LEU A C 1
ATOM 515 O O . LEU A 1 78 ? -0.767 -0.141 3.019 1.00 98.19 78 LEU A O 1
ATOM 519 N N . ALA A 1 79 ? 0.916 1.127 3.810 1.00 98.12 79 ALA A N 1
ATOM 520 C CA . ALA A 1 79 ? 1.692 1.142 2.585 1.00 98.12 79 ALA A CA 1
ATOM 521 C C . ALA A 1 79 ? 3.183 1.007 2.855 1.00 98.12 79 ALA A C 1
ATOM 523 O O . ALA A 1 79 ? 3.692 1.409 3.902 1.00 98.12 79 ALA A O 1
ATOM 524 N N . GLY A 1 80 ? 3.869 0.465 1.857 1.00 97.00 80 GLY A N 1
ATOM 525 C CA . GLY A 1 80 ? 5.318 0.435 1.782 1.00 97.00 80 GLY A CA 1
ATOM 526 C C . GLY A 1 80 ? 5.761 0.504 0.330 1.00 97.00 80 GLY A C 1
ATOM 527 O O . GLY A 1 80 ? 5.161 -0.127 -0.541 1.00 97.00 80 GLY A O 1
ATOM 528 N N . ASP A 1 81 ? 6.811 1.269 0.078 1.00 96.19 81 ASP A N 1
ATOM 529 C CA . ASP A 1 81 ? 7.386 1.446 -1.243 1.00 96.19 81 ASP A CA 1
ATOM 530 C C . ASP A 1 81 ? 8.908 1.353 -1.181 1.00 96.19 81 ASP A C 1
ATOM 532 O O . ASP A 1 81 ? 9.594 2.236 -0.664 1.00 96.19 81 ASP A O 1
ATOM 536 N N . PHE A 1 82 ? 9.445 0.276 -1.748 1.00 93.50 82 PHE A 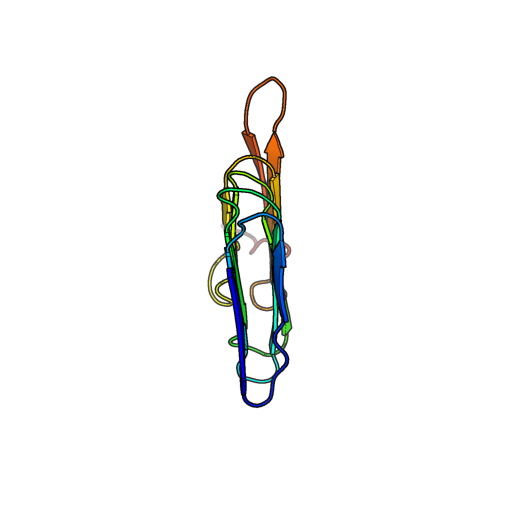N 1
ATOM 537 C CA . PHE A 1 82 ? 10.886 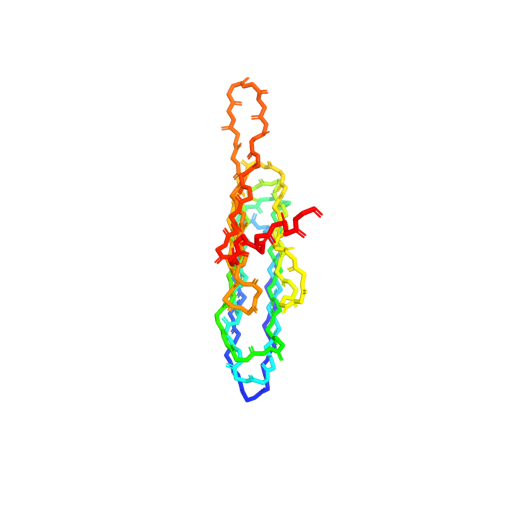0.059 -1.824 1.00 93.50 82 PHE A CA 1
ATOM 538 C C . PHE A 1 82 ? 11.571 0.955 -2.865 1.00 93.50 82 PHE A C 1
ATOM 540 O O . PHE A 1 82 ? 12.797 1.020 -2.879 1.00 93.50 82 PHE A O 1
ATOM 547 N N . GLN A 1 83 ? 10.814 1.660 -3.713 1.00 90.81 83 GLN A N 1
ATOM 548 C CA . GLN A 1 83 ? 11.371 2.615 -4.677 1.00 90.81 83 GLN A CA 1
ATOM 549 C C . GLN A 1 83 ? 11.700 3.955 -4.008 1.00 90.81 83 GLN A C 1
ATOM 551 O O . GLN A 1 83 ? 12.729 4.558 -4.302 1.00 90.81 83 GLN A O 1
ATOM 556 N N . THR A 1 84 ? 10.846 4.410 -3.087 1.00 93.06 84 THR A N 1
ATOM 557 C CA . THR A 1 84 ? 11.041 5.663 -2.336 1.00 93.06 84 THR A CA 1
ATOM 558 C C . THR A 1 84 ? 11.611 5.454 -0.938 1.00 93.06 84 THR A C 1
ATOM 560 O O . THR A 1 84 ? 12.040 6.424 -0.315 1.00 93.06 84 THR A O 1
ATOM 563 N N . LEU A 1 85 ? 11.643 4.208 -0.451 1.00 94.50 85 LEU A N 1
ATOM 564 C CA . LEU A 1 85 ? 12.021 3.848 0.919 1.00 94.50 85 LEU A CA 1
ATOM 565 C C . LEU A 1 85 ? 11.116 4.507 1.972 1.00 94.50 85 LEU A C 1
ATOM 567 O O . LEU A 1 85 ? 11.561 4.870 3.064 1.00 94.50 85 LEU A O 1
ATOM 571 N N . THR A 1 86 ? 9.837 4.663 1.626 1.00 96.06 86 THR A N 1
ATOM 572 C CA . THR A 1 86 ? 8.813 5.229 2.505 1.00 96.06 86 THR A CA 1
ATOM 573 C C . THR A 1 86 ? 7.664 4.252 2.715 1.00 96.06 86 THR A C 1
ATOM 575 O O . THR A 1 86 ? 7.440 3.327 1.933 1.00 96.06 86 THR A O 1
ATOM 578 N N . GLY A 1 87 ? 6.941 4.446 3.806 1.00 97.12 87 GLY A N 1
ATOM 579 C CA . GLY A 1 87 ? 5.741 3.710 4.150 1.00 97.12 87 GLY A CA 1
ATOM 580 C C . GLY A 1 87 ? 4.835 4.552 5.036 1.00 97.12 87 GLY A C 1
ATOM 581 O O . GLY A 1 87 ? 5.187 5.647 5.481 1.00 97.12 87 GLY A O 1
ATOM 582 N N . CYS A 1 88 ? 3.645 4.044 5.303 1.00 97.81 88 CYS A N 1
ATOM 583 C CA . CYS A 1 88 ? 2.738 4.648 6.260 1.00 97.81 88 CYS A CA 1
ATOM 584 C C . CYS A 1 88 ? 1.812 3.5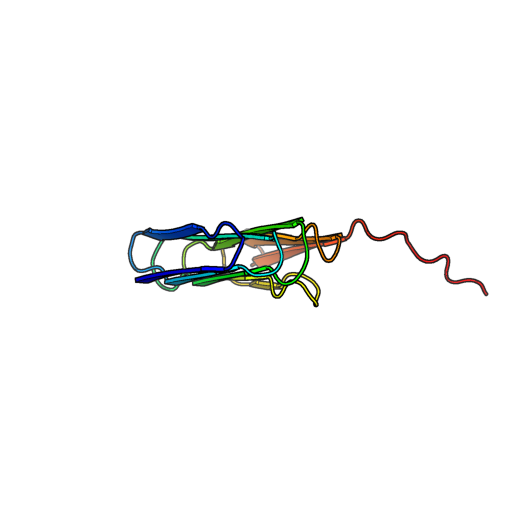94 6.841 1.00 97.81 88 CYS A C 1
ATOM 586 O O . CYS A 1 88 ? 1.537 2.570 6.214 1.00 97.81 88 CYS A O 1
ATOM 588 N N . VAL A 1 89 ? 1.320 3.861 8.043 1.00 97.94 89 VAL A N 1
ATOM 589 C CA . VAL A 1 89 ? 0.266 3.078 8.681 1.00 97.94 89 VAL A CA 1
ATOM 590 C C . VAL A 1 89 ? -0.763 4.049 9.230 1.00 97.94 89 VAL A C 1
ATOM 592 O O . VAL A 1 89 ? -0.406 4.986 9.939 1.00 97.94 89 VAL A O 1
ATOM 595 N N . VAL A 1 90 ? -2.036 3.823 8.924 1.00 97.69 90 VAL A N 1
ATOM 596 C CA . VAL A 1 90 ? -3.152 4.539 9.544 1.00 97.69 90 VAL A CA 1
ATOM 597 C C . VAL A 1 90 ? -4.019 3.557 10.322 1.00 97.69 90 VAL A C 1
ATOM 599 O O . VAL A 1 90 ? -4.268 2.448 9.851 1.00 97.69 90 VAL A O 1
ATOM 602 N N . TYR A 1 91 ? -4.435 3.938 11.527 1.00 96.44 91 TYR A N 1
ATOM 603 C CA . TYR A 1 91 ? -5.337 3.151 12.369 1.00 96.44 91 TYR A CA 1
ATOM 604 C C . TYR A 1 91 ? -6.148 4.052 13.314 1.00 96.44 91 TYR A C 1
ATOM 606 O O . TYR A 1 91 ? -5.694 5.132 13.697 1.00 96.44 91 TYR A O 1
ATOM 614 N N . ILE A 1 92 ? -7.340 3.611 13.726 1.00 95.56 92 ILE A N 1
ATOM 615 C CA . ILE A 1 92 ? -8.163 4.316 14.721 1.00 95.56 92 ILE A CA 1
ATOM 616 C C . ILE A 1 92 ? -7.722 3.991 16.150 1.00 95.56 92 ILE A C 1
ATOM 618 O O . ILE A 1 92 ? -7.480 2.840 16.512 1.00 95.56 92 ILE A O 1
ATOM 622 N N . THR A 1 93 ? -7.702 5.026 16.986 1.00 94.06 93 THR A N 1
ATOM 623 C CA . THR A 1 93 ? -7.637 4.933 18.448 1.00 94.06 93 THR A CA 1
ATOM 624 C C . THR A 1 93 ? -8.874 5.595 19.068 1.00 94.06 93 THR A C 1
ATOM 626 O O . THR A 1 93 ? -9.580 6.329 18.371 1.00 94.06 93 THR A O 1
ATOM 629 N N . PRO A 1 94 ? -9.128 5.437 20.382 1.00 95.50 94 PRO A N 1
ATOM 630 C CA . PRO A 1 94 ? -10.193 6.178 21.068 1.00 95.50 94 PRO A CA 1
ATOM 631 C C . PRO A 1 94 ? -10.097 7.709 20.933 1.00 95.50 94 PRO A C 1
ATOM 633 O O . PRO A 1 94 ? -11.095 8.398 21.108 1.00 95.50 94 PRO A O 1
ATOM 636 N N . ASN A 1 95 ? -8.914 8.237 20.601 1.00 93.75 95 ASN A N 1
ATOM 637 C CA . ASN A 1 95 ? -8.650 9.670 20.459 1.00 93.75 95 ASN A CA 1
ATOM 638 C C . ASN A 1 95 ? -8.659 10.144 18.993 1.00 93.75 95 ASN A C 1
ATOM 640 O O . ASN A 1 95 ? -8.308 11.290 18.719 1.00 93.75 95 ASN A O 1
ATOM 644 N N . GLY A 1 96 ? -9.036 9.273 18.052 1.00 91.25 96 GLY A N 1
ATOM 645 C CA . GLY A 1 96 ? -9.068 9.560 16.619 1.00 91.25 96 GLY A CA 1
ATOM 646 C C . GLY A 1 96 ? -8.050 8.758 15.807 1.00 91.25 96 GLY A C 1
ATOM 647 O O . GLY A 1 96 ? -7.378 7.854 16.317 1.00 91.25 96 GLY A O 1
ATOM 648 N N . ALA A 1 97 ? -7.975 9.079 14.514 1.00 92.56 97 ALA A N 1
ATOM 649 C CA . ALA A 1 97 ? -7.074 8.429 13.570 1.00 92.56 97 ALA A CA 1
ATOM 650 C C . ALA A 1 97 ? -5.614 8.811 13.841 1.00 92.56 97 ALA A C 1
ATOM 652 O O . ALA A 1 97 ? -5.272 9.990 13.939 1.00 92.56 97 ALA A O 1
ATOM 653 N N . VAL A 1 98 ? -4.752 7.803 13.917 1.00 96.44 98 VAL A N 1
ATOM 654 C CA . VAL A 1 98 ? -3.302 7.957 14.012 1.00 96.44 98 VAL A CA 1
ATOM 655 C C . VAL A 1 98 ? -2.700 7.595 12.666 1.00 96.44 98 VAL A C 1
ATOM 657 O O . VAL A 1 98 ? -2.971 6.520 12.140 1.00 96.44 98 VAL A O 1
ATOM 660 N N . ASN A 1 99 ? -1.869 8.485 12.126 1.00 96.19 99 ASN A N 1
ATOM 661 C CA . ASN A 1 99 ? -1.051 8.225 10.947 1.00 96.19 99 ASN A CA 1
ATOM 662 C C . ASN A 1 99 ? 0.422 8.189 11.363 1.00 96.19 99 ASN A C 1
ATOM 664 O O . ASN A 1 99 ? 0.944 9.166 11.901 1.00 96.19 99 ASN A O 1
ATOM 668 N N . VAL A 1 100 ? 1.073 7.055 11.124 1.00 96.69 100 VAL A N 1
ATOM 669 C CA . VAL A 1 100 ? 2.490 6.830 11.396 1.00 96.69 100 VAL A CA 1
ATOM 670 C C . VAL A 1 100 ? 3.231 6.789 10.060 1.00 96.69 100 VAL A C 1
ATOM 672 O O . VAL A 1 100 ? 3.147 5.774 9.362 1.00 96.69 100 VAL A O 1
ATOM 675 N N . PRO A 1 101 ? 3.957 7.855 9.679 1.00 94.69 101 PRO A N 1
ATOM 676 C CA . PRO A 1 101 ? 4.863 7.789 8.542 1.00 94.69 101 PRO A CA 1
ATOM 677 C C . PRO A 1 101 ? 6.052 6.878 8.876 1.00 94.69 101 PRO A C 1
ATOM 679 O O . PRO A 1 101 ? 6.596 6.921 9.980 1.00 94.69 101 PRO A O 1
ATOM 682 N N . LEU A 1 102 ? 6.460 6.065 7.908 1.00 94.25 102 LEU A N 1
ATOM 683 C CA . LEU A 1 102 ? 7.657 5.234 7.951 1.00 94.25 102 LEU A CA 1
ATOM 684 C C . LEU A 1 102 ? 8.635 5.779 6.912 1.00 94.25 102 LEU A C 1
ATOM 686 O O . LEU A 1 102 ? 8.292 5.925 5.741 1.00 94.25 102 LEU A O 1
ATOM 690 N N . ASP A 1 103 ? 9.853 6.085 7.332 1.00 94.19 103 ASP A N 1
ATOM 691 C CA . ASP A 1 103 ? 10.886 6.607 6.446 1.00 94.19 103 ASP A CA 1
ATOM 692 C C . ASP A 1 103 ? 12.205 5.926 6.794 1.00 94.19 103 ASP A C 1
ATOM 694 O O . ASP A 1 103 ? 12.713 6.071 7.907 1.00 94.19 103 ASP A O 1
ATOM 698 N N . SER A 1 104 ? 12.726 5.128 5.863 1.00 90.06 104 SER A N 1
ATOM 699 C CA . SER A 1 104 ? 14.025 4.470 6.015 1.00 90.06 104 SER A CA 1
ATOM 700 C C . SER A 1 104 ? 15.110 5.137 5.181 1.00 90.06 104 SER A C 1
ATOM 702 O O . SER A 1 104 ? 16.210 4.592 5.053 1.00 90.06 104 SER A O 1
ATOM 704 N N . ARG A 1 105 ? 14.826 6.297 4.580 1.00 89.44 105 ARG A N 1
ATOM 705 C CA . ARG A 1 105 ? 15.865 7.089 3.930 1.00 89.44 105 ARG A CA 1
ATOM 706 C C . ARG A 1 105 ? 16.867 7.526 5.001 1.00 89.44 105 ARG A C 1
ATOM 708 O O . ARG A 1 105 ? 16.470 7.818 6.132 1.00 89.44 105 ARG A O 1
ATOM 715 N N . PRO A 1 106 ? 18.170 7.575 4.679 1.00 81.75 106 PRO A N 1
ATOM 716 C CA . PRO A 1 106 ? 19.149 8.115 5.604 1.00 81.75 106 PRO A CA 1
ATOM 717 C C . PRO A 1 106 ? 18.697 9.504 6.043 1.00 81.75 106 PRO A C 1
ATOM 719 O O . PRO A 1 106 ? 18.339 10.325 5.194 1.00 81.75 106 PRO A O 1
ATOM 722 N N . LEU A 1 107 ? 18.741 9.778 7.349 1.00 71.50 107 LEU A N 1
ATOM 723 C CA . LEU A 1 107 ? 18.710 11.153 7.822 1.00 71.50 107 LEU A CA 1
ATOM 724 C C . LEU A 1 107 ? 19.910 11.825 7.165 1.00 71.50 107 LEU A C 1
ATOM 726 O O . LEU A 1 107 ? 21.053 11.588 7.562 1.00 71.50 107 LEU A O 1
ATOM 730 N N . LEU A 1 108 ? 19.667 12.590 6.099 1.00 65.88 108 LEU A N 1
ATOM 731 C CA . LEU A 1 108 ? 20.683 13.472 5.563 1.00 65.88 108 LEU A CA 1
ATOM 732 C C . LEU A 1 108 ? 21.055 14.356 6.738 1.00 65.88 108 LEU A C 1
ATOM 734 O O . LEU A 1 108 ? 20.232 15.127 7.228 1.00 65.88 108 LEU A O 1
ATOM 738 N N . ASN A 1 109 ? 22.260 14.129 7.252 1.00 51.69 109 ASN A N 1
ATOM 739 C CA . ASN A 1 109 ? 22.831 14.900 8.329 1.00 51.69 109 ASN A CA 1
ATOM 740 C C . ASN A 1 109 ? 22.657 16.357 7.910 1.00 51.69 109 ASN A C 1
ATOM 742 O O . ASN A 1 109 ? 23.271 16.763 6.916 1.00 51.69 109 ASN A O 1
ATOM 746 N N . SER A 1 110 ? 21.759 17.086 8.581 1.00 56.09 110 SER A N 1
ATOM 747 C CA . SER A 1 110 ? 21.552 18.512 8.355 1.00 56.09 110 SER A CA 1
ATOM 748 C C . SER A 1 110 ? 22.862 19.172 8.748 1.00 56.09 110 SER A C 1
ATOM 750 O O . SER A 1 110 ? 23.114 19.487 9.908 1.00 56.09 110 SER A O 1
ATOM 752 N N . SER A 1 111 ? 23.780 19.207 7.790 1.00 53.47 111 SER A N 1
ATOM 753 C CA . SER A 1 111 ? 25.145 19.630 7.992 1.00 53.47 111 SER A CA 1
ATOM 754 C C . SER A 1 111 ? 25.119 21.145 8.012 1.00 53.47 111 SER A C 1
ATOM 756 O O . SER A 1 111 ? 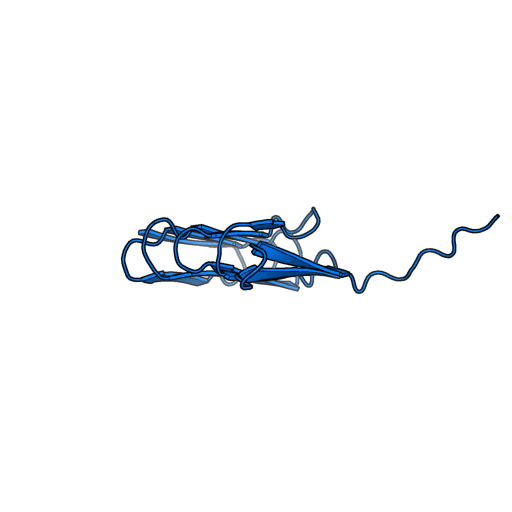25.199 21.760 6.957 1.00 53.47 111 SER A O 1
ATOM 758 N N . ARG A 1 112 ? 25.078 21.657 9.247 1.00 46.16 112 ARG A N 1
ATOM 759 C CA . ARG A 1 112 ? 25.368 23.026 9.699 1.00 46.16 112 ARG A CA 1
ATOM 760 C C . ARG A 1 112 ? 24.310 24.087 9.431 1.00 46.16 112 ARG A C 1
ATOM 762 O O . ARG A 1 112 ? 23.997 24.358 8.257 1.00 46.16 112 ARG A O 1
#

Radius of gyration: 14.28 Å; Cα contacts (8 Å, |Δi|>4): 386; chains: 1; bounding box: 42×31×40 Å

Mean predicted aligned error: 4.51 Å

InterPro domains:
  IPR046652 Protein of unknown function DUF6764 [PF20550] (4-90)

Nearest PDB structures (foldseek):
  6sy0-assembly1_B  TM=4.676E-01  e=1.519E+00  Plasmodium falciparum 3D7